Protein AF-A0A0D2YJQ2-F1 (afdb_monomer)

Foldseek 3Di:
DVVVCVVCVCQLVVLFWPRPQWDKDPWDDDVQKTWIKIWTFTQALVGNVDTWIWIWIWIQRNVQRKIKTFTDQWDQDPVRDIDGTGDRHFTKIWMWGWDDDPVDIDTDIDMDGPDPDDDVVVVVSCVVVVVDPDDDRSVQSCCCPVVVDHDDDDDD

Organism: Fusarium oxysporum (strain Fo5176) (NCBI:txid660025)

Nearest PDB structures (foldseek):
  5m3l-assembly1_N  TM=4.390E-01  e=1.393E+00  Lumbricus terrestris

Mean predicted aligned error: 4.41 Å

Solvent-accessible surface area (backbone atoms only — not comparable to full-atom values): 9056 Å² total; per-residue (Å²): 109,67,70,57,36,71,78,36,38,38,70,35,41,43,94,46,19,45,69,85,44,68,46,76,47,79,73,48,74,62,88,63,34,39,35,31,37,40,36,34,33,28,43,21,86,96,45,66,93,41,70,28,42,47,31,30,47,34,40,35,35,67,80,66,55,29,38,38,35,40,42,42,69,60,51,69,45,97,89,66,52,75,46,64,36,39,87,81,41,78,47,39,34,38,41,43,33,57,46,76,47,94,93,53,68,37,82,44,78,48,76,46,73,70,56,101,60,92,56,68,70,60,52,64,70,49,49,60,73,78,67,59,88,67,84,54,72,41,55,57,50,44,40,37,75,75,67,71,40,86,83,78,84,72,90,128

Structure (mmCIF, N/CA/C/O backbone):
data_AF-A0A0D2YJQ2-F1
#
_entry.id   AF-A0A0D2YJQ2-F1
#
loop_
_atom_site.group_PDB
_atom_site.id
_atom_site.type_symbol
_atom_site.label_atom_id
_atom_site.label_alt_id
_atom_site.label_comp_id
_atom_site.label_asym_id
_atom_site.label_entity_id
_atom_site.label_seq_id
_atom_site.pdbx_PDB_ins_code
_atom_site.C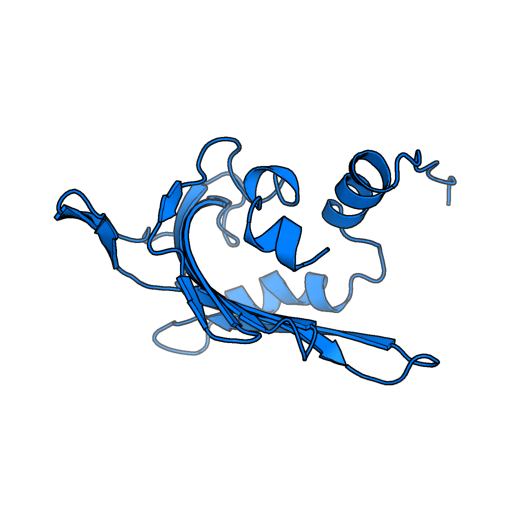artn_x
_atom_site.Cartn_y
_atom_site.Cartn_z
_atom_site.occupancy
_atom_site.B_iso_or_equiv
_atom_site.auth_seq_id
_atom_site.auth_comp_id
_atom_site.auth_asym_id
_atom_site.auth_atom_id
_atom_site.pdbx_PDB_model_num
ATOM 1 N N . MET A 1 1 ? 5.613 -3.467 -12.790 1.00 84.19 1 MET A N 1
ATOM 2 C CA . MET A 1 1 ? 5.162 -4.334 -11.674 1.00 84.19 1 MET A CA 1
ATOM 3 C C . MET A 1 1 ? 4.465 -3.522 -10.582 1.00 84.19 1 MET A C 1
ATOM 5 O O . MET A 1 1 ? 3.344 -3.877 -10.237 1.00 84.19 1 MET A O 1
ATOM 9 N N . GLU A 1 2 ? 5.049 -2.412 -10.115 1.00 87.94 2 GLU A N 1
ATOM 10 C CA . GLU A 1 2 ? 4.489 -1.573 -9.035 1.00 87.94 2 GLU A CA 1
ATOM 11 C C . GLU A 1 2 ? 3.026 -1.154 -9.242 1.00 87.94 2 GLU A C 1
ATOM 13 O O . GLU A 1 2 ? 2.215 -1.330 -8.340 1.00 87.94 2 GLU A O 1
ATOM 18 N N . VAL A 1 3 ? 2.647 -0.737 -10.456 1.00 92.00 3 VAL A N 1
ATOM 19 C CA . VAL A 1 3 ? 1.249 -0.427 -10.818 1.00 92.00 3 VAL A CA 1
ATOM 20 C C . VAL A 1 3 ? 0.304 -1.607 -10.546 1.00 92.00 3 VAL A C 1
ATOM 22 O O . VAL A 1 3 ? -0.744 -1.442 -9.926 1.00 92.00 3 VAL A O 1
ATOM 25 N N . LYS A 1 4 ? 0.676 -2.828 -10.957 1.00 92.25 4 LYS A N 1
ATOM 26 C CA . LYS A 1 4 ? -0.154 -4.026 -10.734 1.00 92.25 4 LYS A CA 1
ATOM 27 C C . LYS A 1 4 ? -0.253 -4.364 -9.244 1.00 92.25 4 LYS A C 1
ATOM 29 O O . LYS A 1 4 ? -1.336 -4.696 -8.769 1.00 92.25 4 LYS A O 1
ATOM 34 N N . LYS A 1 5 ? 0.850 -4.226 -8.499 1.00 92.12 5 LYS A N 1
ATOM 35 C CA . LYS A 1 5 ? 0.884 -4.408 -7.038 1.00 92.12 5 LYS A CA 1
ATOM 36 C C . LYS A 1 5 ? 0.027 -3.371 -6.312 1.00 92.12 5 LYS A C 1
ATOM 38 O O . LYS A 1 5 ? -0.654 -3.718 -5.352 1.00 92.12 5 LYS A O 1
ATOM 43 N N . ALA A 1 6 ? 0.020 -2.125 -6.779 1.00 95.31 6 ALA A N 1
ATOM 44 C CA . ALA A 1 6 ? -0.813 -1.067 -6.225 1.00 95.31 6 ALA A CA 1
ATOM 45 C C . ALA A 1 6 ? -2.309 -1.386 -6.374 1.00 95.31 6 ALA A C 1
ATOM 47 O O . ALA A 1 6 ? -3.061 -1.246 -5.408 1.00 95.31 6 ALA A O 1
ATOM 48 N N . HIS A 1 7 ? -2.702 -1.882 -7.552 1.00 96.50 7 HIS A N 1
ATOM 49 C CA . HIS A 1 7 ? -4.076 -2.280 -7.869 1.00 96.50 7 HIS A CA 1
ATOM 50 C C . HIS A 1 7 ? -4.518 -3.588 -7.219 1.00 96.50 7 HIS A C 1
ATOM 52 O O . HIS A 1 7 ? -5.691 -3.727 -6.900 1.00 96.50 7 HIS A O 1
ATOM 58 N N . ARG A 1 8 ? -3.618 -4.561 -7.043 1.00 95.19 8 ARG A N 1
ATOM 59 C CA . ARG A 1 8 ? -3.938 -5.907 -6.532 1.00 95.19 8 ARG A CA 1
ATOM 60 C C . ARG A 1 8 ? -2.988 -6.357 -5.418 1.00 95.19 8 ARG A C 1
ATOM 62 O O . ARG A 1 8 ? -2.305 -7.376 -5.560 1.00 95.19 8 ARG A O 1
ATOM 69 N N . PRO A 1 9 ? -2.905 -5.618 -4.300 1.00 95.50 9 PRO A N 1
ATOM 70 C CA . PRO A 1 9 ? -2.007 -5.983 -3.210 1.00 95.50 9 PRO A CA 1
ATOM 71 C C . PRO A 1 9 ? -2.373 -7.343 -2.595 1.00 95.50 9 PRO A C 1
ATOM 73 O O . PRO A 1 9 ? -1.492 -8.124 -2.260 1.00 95.50 9 PRO A O 1
ATOM 76 N N . ASP A 1 10 ? -3.661 -7.682 -2.554 1.00 94.12 10 ASP A N 1
ATOM 77 C CA . ASP A 1 10 ? -4.190 -8.984 -2.130 1.00 94.12 10 ASP A CA 1
ATOM 78 C C . ASP A 1 10 ? -3.652 -10.177 -2.942 1.00 94.12 10 ASP A C 1
ATOM 80 O O . ASP A 1 10 ? -3.651 -11.303 -2.452 1.00 94.12 10 ASP A O 1
ATOM 84 N N . LYS A 1 11 ? -3.199 -9.928 -4.177 1.00 93.00 11 LYS A N 1
ATOM 85 C CA . LYS A 1 11 ? -2.564 -10.910 -5.061 1.00 93.00 11 LYS A CA 1
ATOM 86 C C . LYS A 1 11 ? -1.045 -10.904 -4.909 1.00 93.00 11 LYS A C 1
ATOM 88 O O . LYS A 1 11 ? -0.437 -11.951 -4.724 1.00 93.00 11 LYS A O 1
ATOM 93 N N . TYR A 1 12 ? -0.418 -9.737 -5.048 1.00 92.69 12 TYR A N 1
ATOM 94 C CA . TYR A 1 12 ? 1.041 -9.659 -5.169 1.00 92.69 12 TYR A CA 1
ATOM 95 C C . TYR A 1 12 ? 1.756 -9.672 -3.818 1.00 92.69 12 TYR A C 1
ATOM 97 O O . TYR A 1 12 ? 2.877 -10.155 -3.742 1.00 92.69 12 TYR A O 1
ATOM 105 N N . ILE A 1 13 ? 1.128 -9.171 -2.756 1.00 92.12 13 ILE A N 1
ATOM 106 C CA . ILE A 1 13 ? 1.692 -9.118 -1.401 1.00 92.12 13 ILE A CA 1
ATOM 107 C C . ILE A 1 13 ? 0.777 -9.829 -0.397 1.00 92.12 13 ILE A C 1
ATOM 109 O O . ILE A 1 13 ? 0.570 -9.360 0.721 1.00 92.12 13 ILE A O 1
ATOM 113 N N . TYR A 1 14 ? 0.231 -10.978 -0.800 1.00 91.12 14 TYR A N 1
ATOM 114 C CA . TYR A 1 14 ? -0.709 -11.789 -0.016 1.00 91.12 14 TYR A CA 1
ATOM 115 C C . TYR A 1 14 ? -0.153 -12.234 1.348 1.00 91.12 14 TYR A C 1
ATOM 117 O O . TYR A 1 14 ? -0.912 -12.526 2.269 1.00 91.12 14 TYR A O 1
ATOM 125 N N . GLN A 1 15 ? 1.173 -12.278 1.505 1.00 90.38 15 GLN A N 1
ATOM 126 C CA . GLN A 1 15 ? 1.812 -12.554 2.789 1.00 90.38 15 GLN A CA 1
ATOM 127 C C . GLN A 1 15 ? 1.588 -11.432 3.812 1.00 90.38 15 GLN A C 1
ATOM 129 O O . GLN A 1 15 ? 1.624 -11.699 5.007 1.00 90.38 15 GLN A O 1
ATOM 134 N N . TYR A 1 16 ? 1.326 -10.204 3.353 1.00 92.56 16 TYR A N 1
ATOM 135 C CA . TYR A 1 16 ? 1.030 -9.045 4.198 1.00 92.56 16 TYR A CA 1
ATOM 136 C C . TYR A 1 16 ? -0.442 -8.643 4.138 1.00 92.56 16 TYR A C 1
ATOM 138 O O . TYR A 1 16 ? -0.955 -8.109 5.112 1.00 92.56 16 TYR A O 1
ATOM 146 N N . VAL A 1 17 ? -1.139 -8.893 3.028 1.00 96.38 17 VAL A N 1
ATOM 147 C CA . VAL A 1 17 ? -2.521 -8.448 2.811 1.00 96.38 17 VAL A CA 1
ATOM 148 C C . VAL A 1 17 ? -3.473 -9.632 2.787 1.00 96.38 17 VAL A C 1
ATOM 150 O O . VAL A 1 17 ? -3.289 -10.573 2.018 1.00 96.38 17 VAL A O 1
ATOM 153 N N . ARG A 1 18 ? -4.542 -9.566 3.588 1.00 96.44 18 ARG A N 1
ATOM 154 C CA . ARG A 1 18 ? -5.561 -10.615 3.627 1.00 96.44 18 ARG A CA 1
ATOM 155 C C . ARG A 1 18 ? -6.241 -10.716 2.266 1.00 96.44 18 ARG A C 1
ATOM 157 O O . ARG A 1 18 ? -6.844 -9.747 1.794 1.00 96.44 18 ARG A O 1
ATOM 164 N N . GLN A 1 19 ? -6.186 -11.897 1.662 1.00 94.00 19 GLN A N 1
ATOM 165 C CA . GLN A 1 19 ? -6.817 -12.151 0.372 1.00 94.00 19 GLN A CA 1
ATOM 166 C C . GLN A 1 19 ? -8.317 -11.816 0.418 1.00 94.00 19 GLN A C 1
ATOM 168 O O . GLN A 1 19 ? -9.007 -12.145 1.384 1.00 94.00 19 GLN A O 1
ATOM 173 N N . GLY A 1 20 ? -8.810 -11.123 -0.613 1.00 94.44 20 GLY A N 1
ATOM 174 C CA . GLY A 1 20 ? -10.211 -10.702 -0.714 1.00 94.44 20 GLY A CA 1
ATOM 175 C C . GLY A 1 20 ? -10.608 -9.497 0.152 1.00 94.44 20 GLY A C 1
ATOM 176 O O . GLY A 1 20 ? -11.754 -9.072 0.080 1.00 94.44 20 GLY A O 1
ATOM 177 N N . SER A 1 21 ? -9.692 -8.918 0.941 1.00 96.88 21 SER A N 1
ATOM 178 C CA . SER A 1 21 ? -9.979 -7.717 1.750 1.00 96.88 21 SER A CA 1
ATOM 179 C C . SER A 1 21 ? -9.891 -6.396 0.983 1.00 96.88 21 SER A C 1
ATOM 181 O O . SER A 1 21 ? -10.222 -5.349 1.534 1.00 96.88 21 SER A O 1
ATOM 183 N N . LEU A 1 22 ? -9.410 -6.431 -0.261 1.00 98.12 22 LEU A N 1
ATOM 184 C CA . LEU A 1 22 ? -9.214 -5.241 -1.073 1.00 98.12 22 LEU A CA 1
ATOM 185 C C . LEU A 1 22 ? -10.556 -4.615 -1.460 1.00 98.12 22 LEU A C 1
ATOM 187 O O . LEU A 1 22 ? -11.377 -5.243 -2.127 1.00 98.12 22 LEU A O 1
ATOM 191 N N . HIS A 1 23 ? -10.710 -3.337 -1.138 1.00 97.75 23 HIS A N 1
ATOM 192 C CA . HIS A 1 23 ? -11.766 -2.487 -1.666 1.00 97.75 23 HIS A CA 1
ATOM 193 C C . HIS A 1 23 ? -11.148 -1.234 -2.288 1.00 97.75 23 HIS A C 1
ATOM 195 O O . HIS A 1 23 ? -10.324 -0.585 -1.646 1.00 97.75 23 HIS A O 1
ATOM 201 N N . THR A 1 24 ? -11.521 -0.895 -3.523 1.00 97.69 24 THR A N 1
ATOM 202 C CA . THR A 1 24 ? -11.001 0.273 -4.251 1.00 97.69 24 THR A CA 1
ATOM 203 C C . THR A 1 24 ? -12.132 1.167 -4.741 1.00 97.69 24 THR A C 1
ATOM 205 O O . THR A 1 24 ? -13.183 0.686 -5.161 1.00 97.69 24 THR A O 1
ATOM 208 N N . PHE A 1 25 ? -11.919 2.480 -4.679 1.00 97.69 25 PHE A N 1
ATOM 209 C CA . PHE A 1 25 ? -12.895 3.493 -5.088 1.00 97.69 25 PHE A CA 1
ATOM 210 C C . PHE A 1 25 ? -12.195 4.822 -5.424 1.00 97.69 25 PHE A C 1
ATOM 212 O O . PHE A 1 25 ? -10.968 4.918 -5.360 1.00 97.69 25 PHE A O 1
ATOM 219 N N . ASP A 1 26 ? -12.968 5.833 -5.835 1.00 96.06 26 ASP A N 1
ATOM 220 C CA . ASP A 1 26 ? -12.482 7.161 -6.256 1.00 96.06 26 ASP A CA 1
ATOM 221 C C . ASP A 1 26 ? -11.409 7.126 -7.354 1.00 96.06 26 ASP A C 1
ATOM 223 O O . ASP A 1 26 ? -10.494 7.952 -7.389 1.00 96.06 26 ASP A O 1
ATOM 227 N N . HIS A 1 27 ? -11.510 6.153 -8.260 1.00 97.69 27 HIS A N 1
ATOM 228 C CA . HIS A 1 27 ? -10.544 6.004 -9.336 1.00 97.69 27 HIS A CA 1
ATOM 229 C C . HIS A 1 27 ? -10.678 7.144 -10.352 1.00 97.69 27 HIS A C 1
ATOM 231 O O . HIS A 1 27 ? -11.739 7.346 -10.946 1.00 97.69 27 HIS A O 1
ATOM 237 N N . ARG A 1 28 ? -9.581 7.868 -10.582 1.00 97.81 28 ARG A N 1
ATOM 238 C CA . ARG A 1 28 ? -9.469 8.906 -11.609 1.00 97.81 28 ARG A CA 1
ATOM 239 C C . ARG A 1 28 ? -8.086 8.914 -12.256 1.00 97.81 28 ARG A C 1
ATOM 241 O O . ARG A 1 28 ? -7.105 8.483 -11.655 1.00 97.81 28 ARG A O 1
ATOM 248 N N . LYS A 1 29 ? -8.011 9.440 -13.478 1.00 97.81 29 LYS A N 1
ATOM 249 C CA . LYS A 1 29 ? -6.764 9.627 -14.228 1.00 97.81 29 LYS A CA 1
ATOM 250 C C . LYS A 1 29 ? -6.649 11.066 -14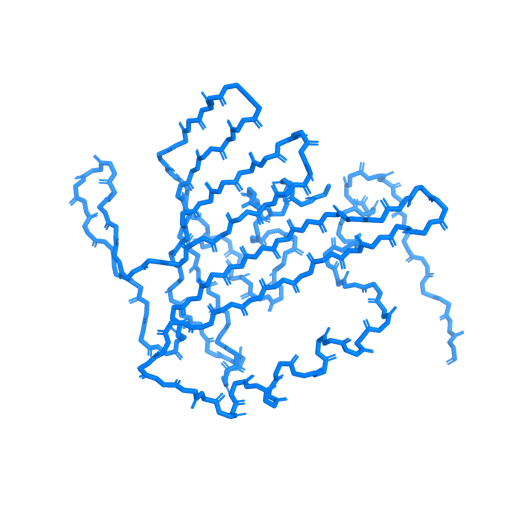.703 1.00 97.81 29 LYS A C 1
ATOM 252 O O . LYS A 1 29 ? -7.607 11.608 -15.246 1.00 97.81 29 LYS A O 1
ATOM 257 N N . GLU A 1 30 ? -5.476 11.654 -14.515 1.00 97.25 30 GLU A N 1
ATOM 258 C CA . GLU A 1 30 ? -5.162 13.036 -14.873 1.00 97.25 30 GLU A CA 1
ATOM 259 C C . GLU A 1 30 ? -3.799 13.055 -15.577 1.00 97.25 30 GLU A C 1
ATOM 261 O O . GLU A 1 30 ? -2.743 13.055 -14.946 1.00 97.25 30 GLU A O 1
ATOM 266 N N . GLY A 1 31 ? -3.812 13.006 -16.912 1.00 96.62 31 GLY A N 1
ATOM 267 C CA . GLY A 1 31 ? -2.584 12.895 -17.703 1.00 96.62 31 GLY A CA 1
ATOM 268 C C . GLY A 1 31 ? -1.788 11.625 -17.350 1.00 96.62 31 GLY A C 1
ATOM 269 O O . GLY A 1 31 ? -2.350 10.532 -17.443 1.00 96.62 31 GLY A O 1
ATOM 270 N N . PRO A 1 32 ? -0.500 11.735 -16.962 1.00 96.88 32 PRO A N 1
ATOM 271 C CA . PRO A 1 32 ? 0.323 10.585 -16.589 1.00 96.88 32 PRO A CA 1
ATOM 272 C C . PRO A 1 32 ? 0.065 10.077 -15.166 1.00 96.88 32 PRO A C 1
ATOM 274 O O . PRO A 1 32 ? 0.736 9.140 -14.738 1.00 96.88 32 PRO A O 1
ATOM 277 N N . TYR A 1 33 ? -0.862 10.691 -14.429 1.00 98.19 33 TYR A N 1
ATOM 278 C CA . TYR A 1 33 ? -1.162 10.323 -13.054 1.00 98.19 33 TYR A CA 1
ATOM 279 C C . TYR A 1 33 ? -2.454 9.517 -12.959 1.00 98.19 33 TYR A C 1
ATOM 281 O O . TYR A 1 33 ? -3.454 9.800 -13.625 1.00 98.19 33 TYR A O 1
ATOM 289 N N . GLU A 1 34 ? -2.447 8.521 -12.085 1.00 98.44 34 GLU A N 1
ATOM 290 C CA . GLU A 1 34 ? -3.612 7.720 -11.728 1.00 98.44 34 GLU A CA 1
ATOM 291 C C . GLU A 1 34 ? -3.802 7.749 -10.217 1.00 98.44 34 GLU A C 1
ATOM 293 O O . GLU A 1 34 ? -2.866 7.501 -9.461 1.00 98.44 34 GLU A O 1
ATOM 298 N N . TYR A 1 35 ? -5.022 8.043 -9.780 1.00 98.56 35 TYR A N 1
ATOM 299 C CA . TYR A 1 35 ? -5.371 8.173 -8.374 1.00 98.56 35 TYR A CA 1
ATOM 300 C C . TYR A 1 35 ? -6.517 7.244 -8.029 1.00 98.56 35 TYR A C 1
ATOM 302 O O . TYR A 1 35 ? -7.472 7.126 -8.792 1.00 98.56 35 TYR A O 1
ATOM 310 N N . PHE A 1 36 ? -6.455 6.626 -6.861 1.00 98.56 36 PHE A N 1
ATOM 311 C CA . PHE A 1 36 ? -7.568 5.877 -6.287 1.00 98.56 36 PHE A CA 1
ATOM 312 C C . PHE A 1 36 ? -7.365 5.738 -4.785 1.00 98.56 36 PHE A C 1
ATOM 314 O O . PHE A 1 36 ? -6.252 5.873 -4.282 1.00 98.56 36 PHE A O 1
ATOM 321 N N . THR A 1 37 ? -8.430 5.436 -4.059 1.00 98.50 37 THR A N 1
ATOM 322 C CA . THR A 1 37 ? -8.332 5.035 -2.656 1.00 98.50 37 THR A CA 1
ATOM 323 C C . THR A 1 37 ? -8.454 3.523 -2.571 1.00 98.50 37 THR A C 1
ATOM 325 O O . THR A 1 37 ? -9.262 2.922 -3.283 1.00 98.50 37 THR A O 1
ATOM 328 N N . ARG A 1 38 ? -7.668 2.896 -1.694 1.00 98.00 38 ARG A N 1
ATOM 329 C CA . ARG A 1 38 ? -7.834 1.485 -1.347 1.00 98.00 38 ARG A CA 1
ATOM 330 C C . ARG A 1 38 ? -7.949 1.282 0.156 1.00 98.00 38 ARG A C 1
ATOM 332 O O . ARG A 1 38 ? -7.311 1.980 0.941 1.00 98.00 38 ARG A O 1
ATOM 339 N N . ILE A 1 39 ? -8.742 0.290 0.532 1.00 98.44 39 ILE A N 1
ATOM 340 C CA . ILE A 1 39 ? -8.855 -0.237 1.889 1.00 98.44 39 ILE A CA 1
ATOM 341 C C . ILE A 1 39 ? -8.428 -1.699 1.834 1.00 98.44 39 ILE A C 1
ATOM 343 O O . ILE A 1 39 ? -8.818 -2.430 0.922 1.00 98.44 39 ILE A O 1
ATOM 347 N N . THR A 1 40 ? -7.604 -2.116 2.789 1.00 98.38 40 THR A N 1
ATOM 348 C CA . THR A 1 40 ? -7.110 -3.492 2.902 1.00 98.38 40 THR A CA 1
ATOM 349 C C . THR A 1 40 ? -7.011 -3.903 4.365 1.00 98.38 40 THR A C 1
ATOM 351 O O . THR A 1 40 ? -6.792 -3.062 5.234 1.00 98.38 40 THR A O 1
ATOM 354 N N . ALA A 1 41 ? -7.129 -5.202 4.641 1.00 98.19 41 ALA A N 1
ATOM 355 C CA . ALA A 1 41 ? -6.712 -5.760 5.922 1.00 98.19 41 ALA A CA 1
ATOM 356 C C . ALA A 1 41 ? -5.260 -6.236 5.793 1.00 98.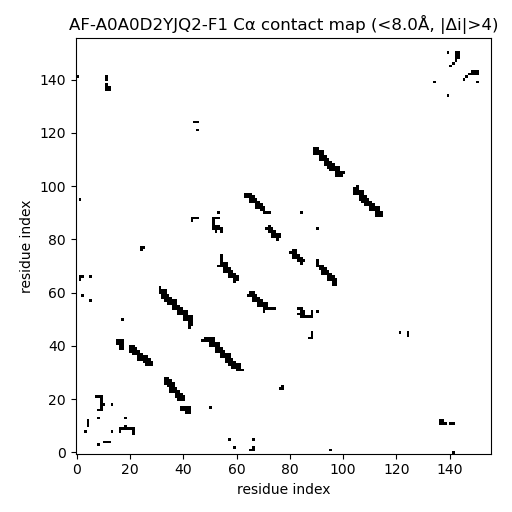19 41 ALA A C 1
ATOM 358 O O . ALA A 1 41 ? -4.981 -7.145 5.006 1.00 98.19 41 ALA A O 1
ATOM 359 N N . GLN A 1 42 ? -4.342 -5.636 6.549 1.00 97.56 42 GLN A N 1
ATOM 360 C CA . GLN A 1 42 ? -2.909 -5.937 6.487 1.00 97.56 42 GLN A CA 1
ATOM 361 C C . GLN A 1 42 ? -2.414 -6.522 7.806 1.00 97.56 42 GLN A C 1
ATOM 363 O O . GLN A 1 42 ? -2.879 -6.112 8.866 1.00 97.56 42 GLN A O 1
ATOM 368 N N . ARG A 1 43 ? -1.475 -7.469 7.752 1.00 96.00 43 ARG A N 1
ATOM 369 C CA . ARG A 1 43 ? -0.771 -7.953 8.941 1.00 96.00 43 ARG A CA 1
ATOM 370 C C . ARG A 1 43 ? -0.062 -6.781 9.608 1.00 96.00 43 ARG A C 1
ATOM 372 O O . ARG A 1 43 ? 0.627 -6.021 8.928 1.00 96.00 43 ARG A O 1
ATOM 379 N N . THR A 1 44 ? -0.211 -6.643 10.920 1.00 94.50 44 THR A N 1
ATOM 380 C CA . THR A 1 44 ? 0.492 -5.582 11.643 1.00 94.50 44 THR A CA 1
ATOM 381 C C . THR A 1 44 ? 1.981 -5.893 11.698 1.00 94.50 44 THR A C 1
ATOM 383 O O . THR A 1 44 ? 2.370 -7.055 11.825 1.00 94.50 44 THR A O 1
ATOM 386 N N . TRP A 1 45 ? 2.840 -4.876 11.635 1.00 90.19 45 TRP A N 1
ATOM 387 C CA . TRP A 1 45 ? 4.279 -5.138 11.698 1.00 90.19 45 TRP A CA 1
ATOM 388 C C . TRP A 1 45 ? 4.705 -5.657 13.075 1.00 90.19 45 TRP A C 1
ATOM 390 O O . TRP A 1 45 ? 5.515 -6.577 13.154 1.00 90.19 45 TRP A O 1
ATOM 400 N N . LYS A 1 46 ? 4.162 -5.083 14.160 1.00 89.31 46 LYS A N 1
ATOM 401 C CA . LYS A 1 46 ? 4.535 -5.456 15.538 1.00 89.31 46 LYS A CA 1
ATOM 402 C C . LYS A 1 46 ? 4.016 -6.844 15.932 1.00 89.31 46 LYS A C 1
ATOM 404 O O . LYS A 1 46 ? 4.665 -7.516 16.727 1.00 89.31 46 LYS A O 1
ATOM 409 N N . ASN A 1 47 ? 2.881 -7.275 15.378 1.00 91.88 47 ASN A N 1
ATOM 410 C CA . ASN A 1 47 ? 2.352 -8.624 15.552 1.00 91.88 47 ASN A CA 1
ATOM 411 C C . ASN A 1 47 ? 1.827 -9.180 14.212 1.00 91.88 47 ASN A C 1
ATOM 413 O O . ASN A 1 47 ? 0.661 -8.951 13.867 1.00 91.88 47 ASN A O 1
ATOM 417 N N . PRO A 1 48 ? 2.652 -9.932 13.461 1.00 90.56 48 PRO A N 1
ATOM 418 C CA . PRO A 1 48 ? 2.268 -10.452 12.152 1.00 90.56 48 PRO A CA 1
ATOM 419 C C . PRO A 1 48 ? 1.049 -11.380 12.166 1.00 90.56 48 PRO A C 1
ATOM 421 O O . PRO A 1 48 ? 0.436 -11.564 11.121 1.00 90.56 48 PRO A O 1
ATOM 424 N N . GLU A 1 49 ? 0.670 -11.964 13.304 1.00 93.56 49 GLU A N 1
ATOM 425 C CA . GLU A 1 49 ? -0.515 -12.831 13.402 1.00 93.56 49 GLU A CA 1
ATOM 426 C C . GLU A 1 49 ? -1.835 -12.050 13.451 1.00 93.56 49 GLU A C 1
ATOM 428 O O . GLU A 1 49 ? -2.914 -12.617 13.269 1.00 93.56 49 GLU A O 1
ATOM 433 N N . GLU A 1 50 ? -1.765 -10.736 13.651 1.00 96.12 50 GLU A N 1
ATOM 434 C CA . GLU A 1 50 ? -2.928 -9.862 13.686 1.00 96.12 50 GLU A CA 1
ATOM 435 C C . GLU A 1 50 ? -3.074 -9.076 12.390 1.00 96.12 50 GLU A C 1
ATOM 437 O O . GLU A 1 50 ? -2.096 -8.581 11.837 1.00 96.12 50 GLU A O 1
ATOM 442 N N . TYR A 1 51 ? -4.319 -8.909 11.943 1.00 97.31 51 TYR A N 1
ATOM 443 C CA . TYR A 1 51 ? -4.664 -8.006 10.852 1.00 97.31 51 TYR A CA 1
ATOM 444 C C . TYR A 1 51 ? -5.238 -6.704 11.389 1.00 97.31 51 TYR A C 1
ATOM 446 O O . TYR A 1 51 ? -5.959 -6.701 12.390 1.00 97.31 51 TYR A O 1
ATOM 454 N N . ASP A 1 52 ? -4.983 -5.628 10.657 1.00 98.00 52 ASP A N 1
ATOM 455 C CA . ASP A 1 52 ? -5.568 -4.327 10.911 1.00 98.00 52 ASP A CA 1
ATOM 456 C C . ASP A 1 52 ? -6.016 -3.627 9.626 1.00 98.00 52 ASP A C 1
ATOM 458 O O . ASP A 1 52 ? -5.567 -3.961 8.525 1.00 98.00 52 ASP A O 1
ATOM 462 N N . THR A 1 53 ? -6.947 -2.683 9.758 1.00 98.38 53 THR A N 1
ATOM 463 C CA . THR A 1 53 ? -7.502 -1.961 8.603 1.00 98.38 53 THR A CA 1
ATOM 464 C C . THR A 1 53 ? -6.564 -0.837 8.186 1.00 98.38 53 THR A C 1
ATOM 466 O O . THR A 1 53 ? -6.355 0.116 8.935 1.00 98.38 53 THR A O 1
ATOM 469 N N . VAL A 1 54 ? -6.046 -0.912 6.963 1.00 98.44 54 VAL A N 1
ATOM 470 C CA . VAL A 1 54 ? -5.194 0.116 6.362 1.00 98.44 54 VAL A CA 1
ATOM 471 C C . VAL A 1 54 ? -5.942 0.780 5.215 1.00 98.44 54 VAL A C 1
ATOM 473 O O . VAL A 1 54 ? -6.487 0.102 4.338 1.00 98.44 54 VAL A O 1
ATOM 476 N N . ILE A 1 55 ? -5.952 2.112 5.227 1.00 98.56 55 ILE A N 1
ATOM 477 C CA . ILE A 1 55 ? -6.579 2.945 4.204 1.00 98.56 55 ILE A CA 1
ATOM 478 C C . ILE A 1 55 ? -5.496 3.800 3.559 1.00 98.56 55 ILE A C 1
ATOM 480 O O . ILE A 1 55 ? -4.807 4.547 4.253 1.00 98.56 55 ILE A O 1
ATOM 484 N N . GLU A 1 56 ? -5.365 3.712 2.240 1.00 98.62 56 GLU A N 1
ATOM 485 C CA . GLU A 1 56 ? -4.334 4.412 1.476 1.00 98.62 56 GLU A CA 1
ATOM 486 C C . GLU A 1 56 ? -4.961 5.169 0.306 1.00 98.62 56 GLU A C 1
ATOM 488 O O . GLU A 1 56 ? -5.688 4.595 -0.508 1.00 98.62 56 GLU A O 1
ATOM 493 N N . ARG A 1 57 ? -4.632 6.457 0.182 1.00 98.31 57 ARG A N 1
ATOM 494 C CA . ARG A 1 57 ? -4.817 7.214 -1.059 1.00 98.31 57 ARG A CA 1
ATOM 495 C C . ARG A 1 57 ? -3.601 6.978 -1.938 1.00 98.31 57 ARG A C 1
ATOM 497 O O . ARG A 1 57 ? -2.481 7.301 -1.549 1.00 98.31 57 ARG A O 1
ATOM 504 N N . VAL A 1 58 ? -3.827 6.403 -3.104 1.00 98.62 58 VAL A N 1
ATOM 505 C CA . VAL A 1 58 ? -2.782 5.983 -4.029 1.00 98.62 58 VAL A CA 1
ATOM 506 C C . VAL A 1 58 ? -2.641 7.004 -5.148 1.00 98.62 58 VAL A C 1
ATOM 508 O O . VAL A 1 58 ? -3.640 7.474 -5.690 1.00 98.62 58 VAL A O 1
ATOM 511 N N . CYS A 1 59 ? -1.398 7.331 -5.493 1.00 98.38 59 CYS A N 1
ATOM 512 C CA . CYS A 1 59 ? -1.025 8.068 -6.695 1.00 98.38 59 CYS A CA 1
ATOM 513 C C . CYS A 1 59 ? 0.023 7.254 -7.455 1.00 98.38 59 CYS A C 1
ATOM 515 O O . CYS A 1 59 ? 1.060 6.906 -6.890 1.00 98.38 59 CYS A O 1
ATOM 517 N N . LEU A 1 60 ? -0.237 6.954 -8.722 1.00 98.19 60 LEU A N 1
ATOM 518 C CA . LEU A 1 60 ? 0.716 6.324 -9.626 1.00 98.19 60 LEU A CA 1
ATOM 519 C C . LEU A 1 60 ? 1.174 7.361 -10.646 1.00 98.19 60 LEU A C 1
ATOM 521 O O . LEU A 1 60 ? 0.360 7.875 -11.410 1.00 98.19 60 LEU A O 1
ATOM 525 N N . ASP A 1 61 ? 2.470 7.648 -10.648 1.00 96.62 61 ASP A N 1
ATOM 526 C CA . ASP A 1 61 ? 3.146 8.474 -11.639 1.00 96.62 61 ASP A CA 1
ATOM 527 C C . ASP A 1 61 ? 3.761 7.561 -12.702 1.00 96.62 61 ASP A C 1
ATOM 529 O O . ASP A 1 61 ? 4.803 6.925 -12.500 1.00 96.62 61 ASP A O 1
ATOM 533 N N . HIS A 1 62 ? 3.088 7.480 -13.849 1.00 94.75 62 HIS A N 1
ATOM 534 C CA . HIS A 1 62 ? 3.496 6.603 -14.944 1.00 94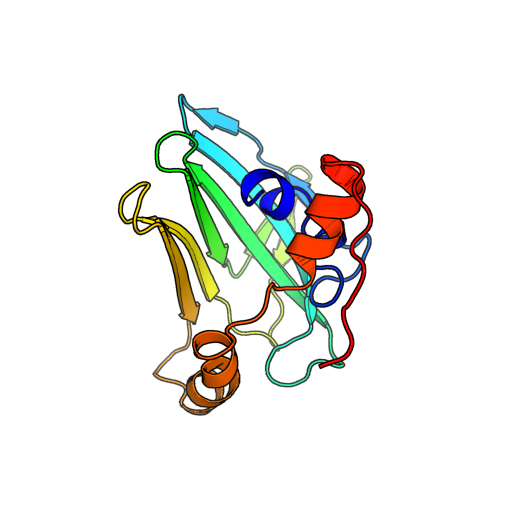.75 62 HIS A CA 1
ATOM 535 C C . HIS A 1 62 ? 4.717 7.128 -15.710 1.00 94.75 62 HIS A C 1
ATOM 537 O O . HIS A 1 62 ? 5.364 6.351 -16.411 1.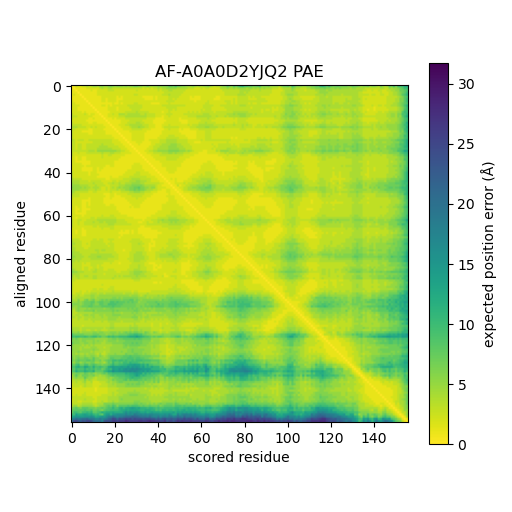00 94.75 62 HIS A O 1
ATOM 543 N N . VAL A 1 63 ? 5.068 8.410 -15.574 1.00 93.62 63 VAL A N 1
ATOM 544 C CA . VAL A 1 63 ? 6.252 8.992 -16.227 1.00 93.62 63 VAL A CA 1
ATOM 545 C C . VAL A 1 63 ? 7.499 8.676 -15.418 1.00 93.62 63 VAL A C 1
ATOM 547 O O . VAL A 1 63 ? 8.463 8.147 -15.965 1.00 93.62 63 VAL A O 1
ATOM 550 N N . ASN A 1 64 ? 7.459 8.928 -14.111 1.00 91.56 64 ASN A N 1
ATOM 551 C CA . ASN A 1 64 ? 8.609 8.719 -13.229 1.00 91.56 64 ASN A CA 1
ATOM 552 C C . ASN A 1 64 ? 8.675 7.301 -12.640 1.00 91.56 64 ASN A C 1
ATOM 554 O O . ASN A 1 64 ? 9.556 7.013 -11.835 1.00 91.56 64 ASN A O 1
ATOM 558 N N . GLN A 1 65 ? 7.753 6.411 -13.029 1.00 91.56 65 GLN A N 1
ATOM 559 C CA . GLN A 1 65 ? 7.659 5.036 -12.522 1.00 91.56 65 GLN A CA 1
ATOM 560 C C . GLN A 1 65 ? 7.608 4.989 -10.986 1.00 91.56 65 GLN A C 1
ATOM 562 O O . GLN A 1 65 ? 8.257 4.156 -10.349 1.00 91.56 65 GLN A O 1
ATOM 567 N N . ALA A 1 66 ? 6.817 5.892 -10.403 1.00 94.75 66 ALA A N 1
ATOM 568 C CA . ALA A 1 66 ? 6.661 6.034 -8.963 1.00 94.75 66 ALA A CA 1
ATOM 569 C C . ALA A 1 66 ? 5.228 5.714 -8.520 1.00 94.75 66 ALA A C 1
ATOM 571 O O . ALA A 1 66 ? 4.251 5.994 -9.214 1.00 94.75 66 ALA A O 1
ATOM 572 N N . ALA A 1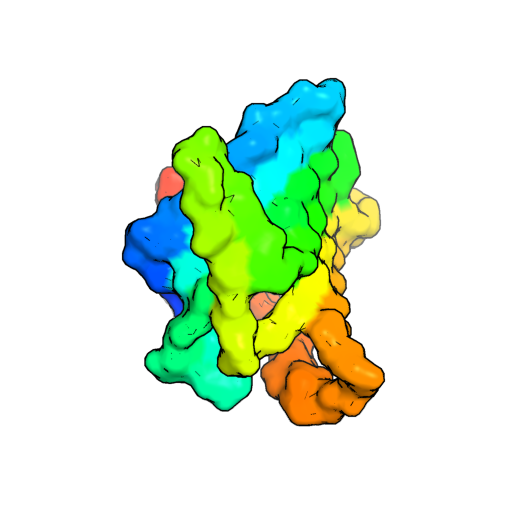 67 ? 5.100 5.125 -7.339 1.00 97.31 67 ALA A N 1
ATOM 573 C CA . ALA A 1 67 ? 3.846 4.843 -6.670 1.00 97.31 67 ALA A CA 1
ATOM 574 C C . ALA A 1 67 ? 3.910 5.390 -5.244 1.00 97.31 67 ALA A C 1
ATOM 576 O O . ALA A 1 67 ? 4.787 5.024 -4.460 1.00 97.31 67 ALA A O 1
ATOM 577 N N . PHE A 1 68 ? 2.954 6.246 -4.911 1.00 97.88 68 PHE A N 1
ATOM 578 C CA . PHE A 1 68 ? 2.799 6.838 -3.594 1.00 97.88 68 PHE A CA 1
ATOM 579 C C . PHE A 1 68 ? 1.550 6.269 -2.936 1.00 97.88 68 PHE A C 1
ATOM 581 O O . PHE A 1 68 ? 0.477 6.246 -3.539 1.00 97.88 68 PHE A O 1
ATOM 588 N N . PHE A 1 69 ? 1.685 5.848 -1.687 1.00 97.94 69 PHE A N 1
ATOM 589 C CA . PHE A 1 69 ? 0.606 5.321 -0.865 1.00 97.94 69 PHE A CA 1
ATOM 590 C C . PHE A 1 69 ? 0.521 6.187 0.382 1.00 97.94 69 PHE A C 1
ATOM 592 O O . PHE A 1 69 ? 1.425 6.166 1.211 1.00 97.94 69 PHE A O 1
ATOM 599 N N . LEU A 1 70 ? -0.524 7.000 0.488 1.00 98.25 70 LEU A N 1
ATOM 600 C CA . LEU A 1 70 ? -0.692 7.943 1.587 1.00 98.25 70 LEU A CA 1
ATOM 601 C C . LEU A 1 70 ? -1.733 7.410 2.563 1.00 98.25 70 LEU A C 1
ATOM 603 O O . LEU A 1 70 ? -2.926 7.381 2.246 1.00 98.25 70 LEU A O 1
ATOM 607 N N . GLY A 1 71 ? -1.282 6.985 3.738 1.00 98.19 71 GLY A N 1
ATOM 608 C CA . GLY A 1 71 ? -2.150 6.481 4.789 1.00 98.19 71 GLY A CA 1
ATOM 609 C C . GLY A 1 71 ? -3.100 7.560 5.305 1.00 98.19 71 GLY A C 1
ATOM 610 O O . GLY A 1 71 ? -2.731 8.729 5.437 1.00 98.19 71 GLY A O 1
ATOM 611 N N . THR A 1 72 ? -4.337 7.182 5.617 1.00 97.50 72 THR A N 1
ATOM 612 C CA . THR A 1 72 ? -5.347 8.114 6.135 1.00 97.50 72 THR A CA 1
ATOM 613 C C . THR A 1 72 ? -6.177 7.479 7.257 1.00 97.50 72 THR A C 1
ATOM 615 O O . THR A 1 72 ? -6.456 6.281 7.191 1.00 97.50 72 THR A O 1
ATOM 618 N N . PRO A 1 73 ? -6.559 8.242 8.304 1.00 97.56 73 PRO A N 1
ATOM 619 C CA . PRO A 1 73 ? -7.276 7.691 9.457 1.00 97.56 73 PRO A CA 1
ATOM 620 C C . PRO A 1 73 ? -8.730 7.329 9.155 1.00 97.56 73 PRO A C 1
ATOM 622 O O . PRO A 1 73 ? -9.317 6.501 9.845 1.00 97.56 73 PRO A O 1
ATOM 625 N N . GLU A 1 74 ? -9.344 7.966 8.159 1.00 98.00 74 GLU A N 1
ATOM 626 C CA . GLU A 1 74 ? -10.728 7.704 7.786 1.00 98.00 74 GLU A CA 1
ATOM 627 C C . GLU A 1 74 ? -11.029 8.120 6.349 1.00 98.00 74 GLU A C 1
ATOM 629 O O . GLU A 1 74 ? -10.411 9.028 5.789 1.00 98.00 74 GLU A O 1
ATOM 634 N N . VAL A 1 75 ? -12.023 7.461 5.761 1.00 98.06 75 VAL A N 1
ATOM 635 C CA . VAL A 1 75 ? -12.586 7.786 4.448 1.00 98.06 75 VAL A CA 1
ATOM 636 C C . VAL A 1 75 ? -14.097 7.624 4.471 1.00 98.06 75 VAL A C 1
ATOM 638 O O . VAL A 1 75 ? -14.653 6.889 5.286 1.00 98.06 75 VAL A O 1
ATOM 641 N N . THR A 1 76 ? -14.764 8.324 3.560 1.00 97.56 76 THR A N 1
ATOM 642 C CA . THR A 1 76 ? -16.186 8.123 3.281 1.00 97.56 76 THR A CA 1
ATOM 643 C C . THR A 1 76 ? -16.295 7.407 1.943 1.00 97.56 76 THR A C 1
ATOM 645 O O . THR A 1 76 ? -15.741 7.880 0.955 1.00 97.56 76 THR A O 1
ATOM 648 N N . LEU A 1 77 ? -16.955 6.254 1.935 1.00 96.50 77 LEU A N 1
ATOM 649 C CA . LEU A 1 77 ? -17.234 5.482 0.732 1.00 96.50 77 LEU A CA 1
ATOM 650 C C . LEU A 1 77 ? -18.282 6.196 -0.140 1.00 96.50 77 LEU A C 1
ATOM 652 O O . LEU A 1 77 ? -19.014 7.056 0.360 1.00 96.50 77 LEU A O 1
ATOM 656 N N . PRO A 1 78 ? -18.418 5.822 -1.426 1.00 94.69 78 PRO A N 1
ATOM 657 C CA . PRO A 1 78 ? -19.404 6.431 -2.321 1.00 94.69 78 PRO A CA 1
ATOM 658 C C . PRO A 1 78 ? -20.864 6.313 -1.854 1.00 94.69 78 PRO A C 1
ATOM 660 O O . PRO A 1 78 ? -21.691 7.144 -2.218 1.00 94.69 78 PRO A O 1
ATOM 663 N N . ASP A 1 79 ? -21.188 5.304 -1.042 1.00 95.81 79 ASP A N 1
ATOM 664 C CA . ASP A 1 79 ? -22.514 5.110 -0.438 1.00 95.81 79 ASP A CA 1
ATOM 665 C C . ASP A 1 7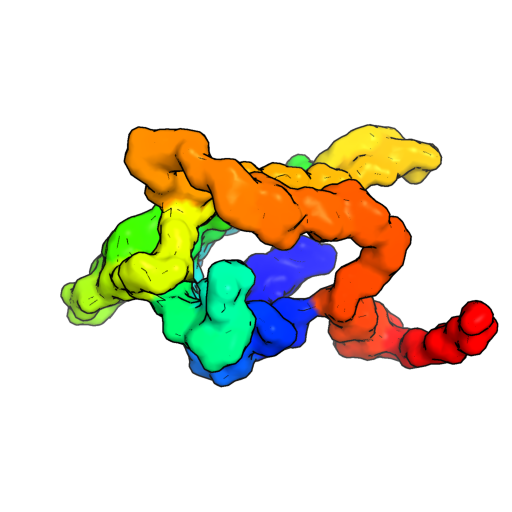9 ? -22.742 5.960 0.832 1.00 95.81 79 ASP A C 1
ATOM 667 O O . ASP A 1 79 ? -23.801 5.884 1.452 1.00 95.81 79 ASP A O 1
ATOM 671 N N . GLY A 1 80 ? -21.756 6.773 1.226 1.00 96.94 80 GLY A N 1
ATOM 672 C CA . GLY A 1 80 ? -21.775 7.598 2.433 1.00 96.94 80 GLY A CA 1
ATOM 673 C C . GLY A 1 80 ? -21.272 6.889 3.694 1.00 96.94 80 GLY A C 1
ATOM 674 O O . GLY A 1 80 ? -21.160 7.531 4.743 1.00 96.94 80 GLY A O 1
ATOM 675 N N . THR A 1 81 ? -20.930 5.600 3.625 1.00 97.56 81 THR A N 1
ATOM 676 C CA . THR A 1 81 ? -20.403 4.843 4.766 1.00 97.56 81 THR A CA 1
ATOM 677 C C . THR A 1 81 ? -19.035 5.380 5.176 1.00 97.56 81 THR A C 1
ATOM 679 O O . THR A 1 81 ? -18.122 5.493 4.360 1.00 97.56 81 THR A O 1
ATOM 682 N N . LYS A 1 82 ? -18.852 5.678 6.466 1.00 97.81 82 LYS A N 1
ATOM 683 C CA . LYS A 1 82 ? -17.545 6.060 7.017 1.00 97.81 82 LYS A CA 1
ATOM 684 C C . LYS A 1 82 ? -16.763 4.825 7.440 1.00 97.81 82 LYS A C 1
ATOM 686 O O . LYS A 1 82 ? -17.262 4.016 8.218 1.00 97.81 82 LYS A O 1
ATOM 691 N N . VAL A 1 83 ? -15.519 4.727 6.988 1.00 98.00 83 VAL A N 1
ATOM 692 C CA . VAL A 1 83 ? -14.580 3.671 7.377 1.00 98.00 83 VAL A CA 1
ATOM 693 C C . VAL A 1 83 ? -13.381 4.313 8.057 1.00 98.00 83 VAL A C 1
ATOM 695 O O . VAL A 1 83 ? -12.841 5.297 7.554 1.00 98.00 83 VAL A O 1
ATOM 698 N N . LYS A 1 84 ? -12.970 3.755 9.196 1.00 98.31 84 LYS A N 1
ATOM 699 C CA . LYS A 1 84 ? -11.783 4.184 9.942 1.00 98.31 84 LYS A CA 1
ATOM 700 C C . LYS A 1 84 ? -10.644 3.197 9.752 1.00 98.31 84 LYS A C 1
ATOM 702 O O . LYS A 1 84 ? -10.886 1.999 9.595 1.00 98.31 84 LYS A O 1
ATOM 707 N N . SER A 1 85 ? -9.417 3.705 9.774 1.00 97.50 85 SER A N 1
ATOM 708 C CA . SER A 1 85 ? -8.241 2.862 9.906 1.00 97.50 85 SER A CA 1
ATOM 709 C C . SER A 1 85 ? -8.275 2.168 11.259 1.00 97.50 85 SER A C 1
ATOM 711 O O . SER A 1 85 ? -8.920 2.616 12.209 1.00 97.50 85 SER A O 1
ATOM 713 N N . GLY A 1 86 ? -7.553 1.067 11.336 1.00 97.00 86 GLY A N 1
ATOM 714 C CA . GLY A 1 86 ? -7.306 0.401 12.589 1.00 97.00 86 GLY A CA 1
ATOM 715 C C . GLY A 1 86 ? -6.400 1.184 13.534 1.00 97.00 86 GLY A C 1
ATOM 716 O O . GLY A 1 86 ? -5.833 2.217 13.171 1.00 97.00 86 GLY A O 1
ATOM 717 N N . GLU A 1 87 ? -6.286 0.680 14.761 1.00 94.88 87 GLU A N 1
ATOM 718 C CA . GLU A 1 87 ? -5.508 1.298 15.845 1.00 94.88 87 GLU A CA 1
ATOM 719 C C . GLU A 1 87 ? -4.224 0.520 16.180 1.00 94.88 87 GLU A C 1
ATOM 721 O O . GLU A 1 87 ? -3.386 0.998 16.945 1.00 94.88 87 GLU A O 1
ATOM 726 N N . LYS A 1 88 ? -4.054 -0.688 15.629 1.00 94.19 88 LYS A N 1
ATOM 727 C CA . LYS A 1 88 ? -2.935 -1.594 15.943 1.00 94.19 88 LYS A CA 1
ATOM 728 C C . LYS A 1 88 ? -1.729 -1.342 15.044 1.00 94.19 88 LYS A C 1
ATOM 730 O O . LYS A 1 88 ? -0.587 -1.554 15.449 1.00 94.19 88 LYS A O 1
ATOM 735 N N . GLN A 1 89 ? -1.990 -0.901 13.821 1.00 93.00 89 GLN A N 1
ATOM 736 C CA . GLN A 1 89 ? -1.007 -0.528 12.822 1.00 93.00 89 GLN A CA 1
ATOM 737 C C . GLN A 1 89 ? -0.957 0.999 12.734 1.00 93.00 89 GLN A C 1
ATOM 739 O O . GLN A 1 89 ? -1.963 1.651 12.467 1.00 93.00 89 GLN A O 1
ATOM 744 N N . SER A 1 90 ? 0.221 1.593 12.945 1.00 93.19 90 SER A N 1
ATOM 745 C CA . SER A 1 90 ? 0.384 3.037 12.746 1.00 93.19 90 SER A CA 1
ATOM 746 C C . SER A 1 90 ? 0.055 3.406 11.305 1.00 93.19 90 SER A C 1
ATOM 748 O O . SER A 1 90 ? 0.430 2.674 10.391 1.00 93.19 90 SER A O 1
ATOM 750 N N . ILE A 1 91 ? -0.585 4.556 11.096 1.00 96.19 91 ILE A N 1
ATOM 751 C CA . ILE A 1 91 ? -0.755 5.123 9.756 1.00 96.19 91 ILE A CA 1
ATOM 752 C C . ILE A 1 91 ? 0.631 5.413 9.182 1.00 96.19 91 ILE A C 1
ATOM 754 O O . ILE A 1 91 ? 1.533 5.845 9.902 1.00 96.19 91 ILE A O 1
ATOM 758 N N . PHE A 1 92 ? 0.814 5.171 7.891 1.00 95.94 92 PHE A N 1
ATOM 759 C CA . PHE A 1 92 ? 2.095 5.358 7.230 1.00 95.94 92 PHE A CA 1
ATOM 760 C C . PHE A 1 92 ? 1.926 5.851 5.797 1.00 95.94 92 PHE A C 1
ATOM 762 O O . PHE A 1 92 ? 0.895 5.628 5.169 1.00 95.94 92 PHE A O 1
ATOM 769 N N . ASN A 1 93 ? 2.970 6.487 5.279 1.00 97.06 93 ASN A N 1
ATOM 770 C CA . ASN A 1 93 ? 3.109 6.833 3.874 1.00 97.06 93 ASN A CA 1
ATOM 771 C C . ASN A 1 93 ? 4.237 6.014 3.265 1.00 97.06 93 ASN A C 1
ATOM 773 O O . ASN A 1 93 ? 5.268 5.821 3.910 1.00 97.06 93 ASN A O 1
ATOM 777 N N . VAL A 1 94 ? 4.063 5.580 2.022 1.00 95.62 94 VAL A N 1
ATOM 778 C CA . VAL A 1 94 ? 5.071 4.826 1.280 1.00 95.62 94 VAL A CA 1
ATOM 779 C C . VAL A 1 94 ? 5.300 5.451 -0.088 1.00 95.62 94 VAL A C 1
ATOM 781 O O . VAL A 1 94 ? 4.354 5.833 -0.771 1.00 95.62 94 VAL A O 1
ATOM 784 N N . GLU A 1 95 ? 6.560 5.503 -0.498 1.00 95.62 95 GLU A N 1
ATOM 785 C CA . GLU A 1 95 ? 6.989 5.759 -1.868 1.00 95.62 95 GLU A CA 1
ATOM 786 C C . GLU A 1 95 ? 7.739 4.528 -2.381 1.00 95.62 95 GLU A C 1
ATOM 788 O O . GLU A 1 95 ? 8.703 4.068 -1.761 1.00 95.62 95 GLU A O 1
ATOM 793 N N . HIS A 1 96 ? 7.295 4.006 -3.521 1.00 93.50 96 HIS A N 1
ATOM 794 C CA . HIS A 1 96 ? 8.045 3.062 -4.340 1.00 93.50 96 HIS A CA 1
ATOM 795 C C . HIS A 1 96 ? 8.393 3.758 -5.646 1.00 93.50 96 HIS A C 1
ATOM 797 O O . HIS A 1 96 ? 7.491 4.216 -6.340 1.00 93.50 96 HIS A O 1
ATOM 803 N N . ALA A 1 97 ? 9.664 3.809 -6.011 1.00 92.25 97 ALA A N 1
ATOM 804 C CA . ALA A 1 97 ? 10.080 4.388 -7.281 1.00 92.25 97 ALA A CA 1
ATOM 805 C C . ALA A 1 97 ? 11.346 3.712 -7.808 1.00 92.25 97 ALA A C 1
ATOM 807 O O . ALA A 1 97 ? 11.962 2.881 -7.135 1.00 92.25 97 ALA A O 1
ATOM 808 N N . VAL A 1 98 ? 11.719 4.075 -9.028 1.00 87.50 98 VAL A N 1
ATOM 809 C CA . VAL A 1 98 ? 12.976 3.677 -9.656 1.00 87.50 98 VAL A CA 1
ATOM 810 C C . VAL A 1 98 ? 13.824 4.930 -9.854 1.00 87.50 98 VAL A C 1
ATOM 812 O O . VAL A 1 98 ? 13.320 5.981 -10.239 1.00 87.50 98 VAL A O 1
ATOM 815 N N . ALA A 1 99 ? 15.117 4.817 -9.580 1.00 87.62 99 ALA A N 1
ATOM 816 C CA . ALA A 1 99 ? 16.116 5.855 -9.787 1.00 87.62 99 ALA A CA 1
ATOM 817 C C . ALA A 1 99 ? 17.380 5.248 -10.421 1.00 87.62 99 ALA A C 1
ATOM 819 O O . ALA A 1 99 ? 17.434 4.052 -10.703 1.00 87.62 99 ALA A O 1
ATOM 820 N N . GLY A 1 100 ? 18.420 6.061 -10.611 1.00 88.88 100 GLY A N 1
ATOM 821 C CA . GLY A 1 100 ? 19.681 5.613 -11.208 1.00 88.88 100 GLY A CA 1
ATOM 822 C C . GLY A 1 100 ? 19.649 5.594 -12.738 1.00 88.88 100 GLY A C 1
ATOM 823 O O . GLY A 1 100 ? 18.794 6.229 -13.354 1.00 88.88 100 GLY A O 1
ATOM 824 N N . THR A 1 101 ? 20.622 4.915 -13.344 1.00 89.44 101 THR A N 1
ATOM 825 C CA . THR A 1 101 ? 20.743 4.769 -14.808 1.00 89.44 101 THR A CA 1
ATOM 826 C C . THR A 1 101 ? 20.401 3.343 -15.233 1.00 89.44 101 THR A C 1
ATOM 828 O O . THR A 1 101 ? 20.198 2.478 -14.384 1.00 89.44 101 THR A O 1
ATOM 831 N N . GLU A 1 102 ? 20.352 3.069 -16.537 1.00 86.88 102 GLU A N 1
ATOM 832 C CA . GLU A 1 102 ? 20.126 1.705 -17.037 1.00 86.88 102 GLU A CA 1
ATOM 833 C C . GLU A 1 102 ? 21.237 0.733 -16.607 1.00 86.88 102 GLU A C 1
ATOM 835 O O . GLU A 1 102 ? 20.967 -0.429 -16.314 1.00 86.88 102 GLU A O 1
ATOM 840 N N . GLU A 1 103 ? 22.478 1.212 -16.513 1.00 93.75 103 GLU A N 1
ATOM 841 C CA . GLU A 1 103 ? 23.639 0.424 -16.084 1.00 93.75 103 GLU A CA 1
ATOM 842 C C . GLU A 1 103 ? 23.704 0.247 -14.564 1.00 93.75 103 GLU A C 1
ATOM 844 O O . GLU A 1 103 ? 24.326 -0.697 -14.077 1.00 93.75 103 GLU A O 1
ATOM 849 N N . ASN A 1 104 ? 23.080 1.155 -13.810 1.00 86.62 104 ASN A N 1
ATOM 850 C CA . ASN A 1 104 ? 23.024 1.107 -12.354 1.00 86.62 104 ASN A CA 1
ATOM 851 C C . ASN A 1 104 ? 21.616 1.469 -11.849 1.00 86.62 104 ASN A C 1
ATOM 853 O O . ASN A 1 104 ? 21.419 2.559 -11.292 1.00 86.62 104 ASN A O 1
ATOM 857 N N . PRO A 1 105 ? 20.627 0.585 -12.071 1.00 84.81 105 PRO A N 1
ATOM 858 C CA . PRO A 1 105 ? 19.252 0.844 -11.683 1.00 84.81 105 PRO A CA 1
ATOM 859 C C . PRO A 1 105 ? 19.103 0.728 -10.166 1.00 84.81 105 PRO A C 1
ATOM 861 O O . PRO A 1 105 ? 19.586 -0.215 -9.538 1.00 84.81 105 PRO A O 1
ATOM 864 N N . LEU A 1 106 ? 18.387 1.677 -9.571 1.00 85.06 106 LEU A N 1
ATOM 865 C CA . LEU A 1 106 ? 18.110 1.724 -8.141 1.00 85.06 106 LEU A CA 1
ATOM 866 C C . LEU A 1 106 ? 16.611 1.574 -7.904 1.00 85.06 106 LEU A C 1
ATOM 868 O O . LEU A 1 106 ? 15.812 2.361 -8.403 1.00 85.06 106 LEU A O 1
ATOM 872 N N . ASN A 1 107 ? 16.228 0.592 -7.093 1.00 84.50 107 ASN A N 1
ATOM 873 C CA . ASN A 1 107 ? 14.883 0.522 -6.536 1.00 84.50 107 ASN A CA 1
ATOM 874 C C . ASN A 1 107 ? 14.855 1.337 -5.241 1.00 84.50 107 ASN A C 1
ATOM 876 O O . ASN A 1 107 ? 15.621 1.061 -4.316 1.00 84.50 107 ASN A O 1
ATOM 880 N N . THR A 1 108 ? 13.997 2.348 -5.176 1.00 87.12 108 THR A N 1
ATOM 881 C CA . THR A 1 108 ? 13.856 3.194 -3.994 1.00 87.12 108 THR A CA 1
ATOM 882 C C . THR A 1 108 ? 12.567 2.860 -3.266 1.00 87.12 108 THR A C 1
ATOM 884 O O . THR A 1 108 ? 11.475 2.975 -3.824 1.00 87.12 108 THR A O 1
ATOM 887 N N . TRP A 1 109 ? 12.713 2.502 -1.994 1.00 88.94 109 TRP A N 1
ATOM 888 C CA . TRP A 1 109 ? 11.621 2.275 -1.064 1.00 88.94 109 TRP A CA 1
ATOM 889 C C . TRP A 1 109 ? 11.757 3.232 0.117 1.00 88.94 109 TRP A C 1
ATOM 891 O O . TRP A 1 109 ? 12.773 3.212 0.814 1.00 88.94 109 TRP A O 1
ATOM 901 N N . ARG A 1 110 ? 10.758 4.087 0.342 1.00 91.12 110 ARG A N 1
ATOM 902 C CA . ARG A 1 110 ? 10.723 4.980 1.506 1.00 91.12 110 ARG A CA 1
ATOM 903 C C . ARG A 1 110 ? 9.411 4.823 2.233 1.00 91.12 110 ARG A C 1
ATOM 905 O O . ARG A 1 110 ? 8.356 4.758 1.612 1.00 91.12 110 ARG A O 1
ATOM 912 N N . ILE A 1 111 ? 9.487 4.819 3.554 1.00 91.25 111 ILE A N 1
ATOM 913 C CA . ILE A 1 111 ? 8.325 4.702 4.416 1.00 91.25 111 ILE A CA 1
ATOM 914 C C . ILE A 1 111 ? 8.425 5.698 5.566 1.00 91.25 111 ILE A C 1
ATOM 916 O O . ILE A 1 111 ? 9.488 5.886 6.158 1.00 91.25 111 ILE A O 1
ATOM 920 N N . VAL A 1 112 ? 7.310 6.364 5.850 1.00 92.06 112 VAL A N 1
ATOM 921 C CA . VAL A 1 112 ? 7.175 7.335 6.937 1.00 92.06 112 VAL A CA 1
ATOM 922 C C . VAL A 1 112 ? 5.985 6.933 7.790 1.00 92.06 112 VAL A C 1
ATOM 924 O O . VAL A 1 112 ? 4.863 6.892 7.295 1.00 92.06 112 VAL A O 1
ATOM 927 N N . TYR A 1 113 ? 6.212 6.669 9.072 1.00 91.06 113 TYR A N 1
ATOM 928 C CA . TYR A 1 113 ? 5.146 6.386 10.034 1.00 91.06 113 TYR A CA 1
ATOM 929 C C . TYR A 1 113 ? 4.632 7.692 10.630 1.00 91.06 113 TYR A C 1
ATOM 931 O O . TYR A 1 113 ? 5.414 8.537 11.065 1.00 91.06 113 TYR A O 1
ATOM 939 N N . LEU A 1 114 ? 3.315 7.854 10.662 1.00 91.81 114 LEU A N 1
ATOM 940 C CA . LEU A 1 114 ? 2.645 9.021 11.221 1.00 91.81 114 LEU A CA 1
ATOM 941 C C . LEU A 1 114 ? 2.356 8.771 12.703 1.00 91.81 114 LEU A C 1
ATOM 943 O O . LEU A 1 114 ? 1.222 8.531 13.112 1.00 91.81 114 LEU A O 1
ATOM 947 N N . THR A 1 115 ? 3.418 8.773 13.502 1.00 88.62 115 THR A N 1
ATOM 948 C CA . THR A 1 115 ? 3.375 8.649 14.963 1.00 88.62 115 THR A CA 1
ATOM 949 C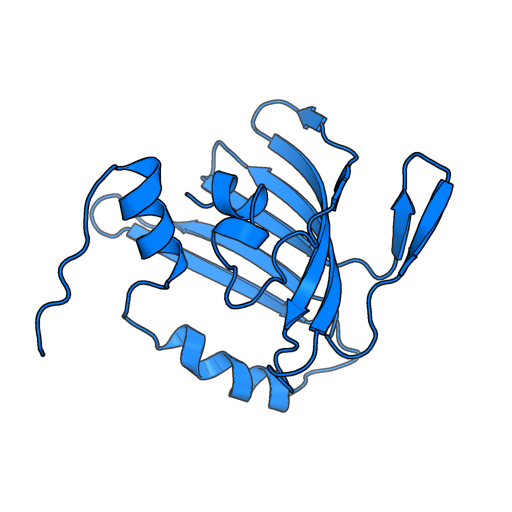 C . THR A 1 115 ? 3.587 10.015 15.624 1.00 88.62 115 THR A C 1
ATOM 951 O O . THR A 1 115 ? 4.162 10.924 15.030 1.00 88.62 115 THR A O 1
ATOM 954 N N . ASN A 1 116 ? 3.165 10.170 16.885 1.00 87.06 116 ASN A N 1
ATOM 955 C CA . ASN A 1 116 ? 3.347 11.424 17.644 1.00 87.06 116 ASN A CA 1
ATOM 956 C C . ASN A 1 116 ? 4.825 11.790 17.891 1.00 87.06 116 ASN A C 1
ATOM 958 O O . ASN A 1 116 ? 5.136 12.914 18.272 1.00 87.06 116 ASN A O 1
ATOM 962 N N . GLY A 1 117 ? 5.732 10.834 17.707 1.00 88.94 117 GLY A N 1
ATOM 963 C CA . GLY A 1 117 ? 7.169 11.003 17.851 1.00 88.94 117 GLY A CA 1
ATOM 964 C C . GLY A 1 117 ? 7.915 9.812 17.264 1.00 88.94 117 GLY A C 1
ATOM 965 O O . GLY A 1 117 ? 7.305 8.852 16.789 1.00 88.94 117 GLY A O 1
ATOM 966 N N . ARG A 1 118 ? 9.245 9.874 17.296 1.00 88.12 118 ARG A N 1
ATOM 967 C CA . ARG A 1 118 ? 10.116 8.798 16.815 1.00 88.12 118 ARG A CA 1
ATOM 968 C C . ARG A 1 118 ? 9.868 7.507 17.609 1.00 88.12 118 ARG A C 1
ATOM 970 O O . ARG A 1 118 ? 9.989 7.510 18.829 1.00 88.12 118 ARG A O 1
ATOM 977 N N . ASP A 1 119 ? 9.550 6.419 16.910 1.00 89.19 119 ASP A N 1
ATOM 978 C CA . ASP A 1 119 ? 9.356 5.086 17.493 1.00 89.19 119 ASP A CA 1
ATOM 979 C C . ASP A 1 119 ? 10.541 4.178 17.120 1.00 89.19 119 ASP A C 1
ATOM 981 O O . ASP A 1 119 ? 10.601 3.633 16.016 1.00 89.19 119 ASP A O 1
ATOM 985 N N . GLU A 1 120 ? 11.497 4.018 18.042 1.00 90.75 120 GLU A N 1
ATOM 986 C CA . GLU A 1 120 ? 12.682 3.167 17.831 1.00 90.75 120 GLU A CA 1
ATOM 987 C C . GLU A 1 120 ? 12.318 1.692 17.621 1.00 90.75 120 GLU A C 1
ATOM 989 O O . GLU A 1 120 ? 13.026 0.978 16.913 1.00 90.75 120 GLU A O 1
ATOM 994 N N . SER A 1 121 ? 11.191 1.229 18.179 1.00 89.56 121 SER A N 1
ATOM 995 C CA . SER A 1 121 ? 10.757 -0.159 17.994 1.00 89.56 121 SER A CA 1
ATOM 996 C C . SER A 1 121 ? 10.363 -0.436 16.544 1.00 89.56 121 SER A C 1
ATOM 998 O O . SER A 1 121 ? 10.676 -1.503 16.025 1.00 89.56 121 SER A O 1
ATOM 1000 N N . LEU A 1 122 ? 9.738 0.533 15.863 1.00 87.56 122 LEU A N 1
ATOM 1001 C CA . LEU A 1 122 ? 9.413 0.425 14.437 1.00 87.56 122 LEU A CA 1
ATOM 1002 C C . LEU A 1 122 ? 10.662 0.506 13.558 1.00 87.56 122 LEU A C 1
ATOM 1004 O O . LEU A 1 122 ? 10.753 -0.204 12.559 1.00 87.56 122 LEU A O 1
ATOM 1008 N N . ILE A 1 123 ? 11.627 1.344 13.935 1.00 88.06 123 ILE A N 1
ATOM 1009 C CA . ILE A 1 123 ? 12.886 1.487 13.198 1.00 88.06 123 ILE A CA 1
ATOM 1010 C C . ILE A 1 123 ? 13.675 0.176 13.222 1.00 88.06 123 ILE A C 1
ATOM 1012 O O . ILE A 1 123 ? 14.065 -0.317 12.164 1.00 88.06 123 ILE A O 1
ATOM 1016 N N . GLU A 1 124 ? 13.873 -0.421 14.399 1.00 90.19 124 GLU A N 1
ATOM 1017 C CA . GLU A 1 124 ? 14.618 -1.680 14.508 1.00 90.19 124 GLU A CA 1
ATOM 1018 C C . GLU A 1 124 ? 13.869 -2.856 13.869 1.00 90.19 124 GLU A C 1
ATOM 1020 O O . GLU A 1 124 ? 14.491 -3.687 13.210 1.00 90.19 124 GLU A O 1
ATOM 1025 N N . LEU A 1 125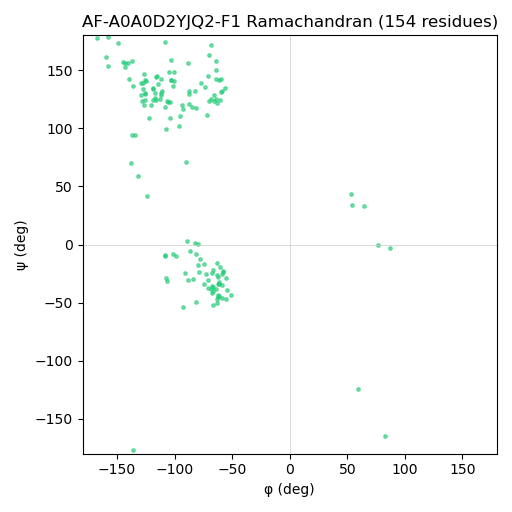 ? 12.536 -2.889 13.967 1.00 87.44 125 LEU A N 1
ATOM 1026 C CA . LEU A 1 125 ? 11.702 -3.898 13.309 1.00 87.44 125 LEU A CA 1
ATOM 1027 C C . LEU A 1 125 ? 11.871 -3.908 11.784 1.00 87.44 125 LEU A C 1
ATOM 1029 O O . LEU A 1 125 ? 11.792 -4.965 11.160 1.00 87.44 125 LEU A O 1
ATOM 1033 N N . LEU A 1 126 ? 12.079 -2.737 11.177 1.00 83.44 126 LEU A N 1
ATOM 1034 C CA . LEU A 1 126 ? 12.055 -2.573 9.721 1.00 83.44 126 LEU A CA 1
ATOM 1035 C C . LEU A 1 126 ? 13.451 -2.492 9.090 1.00 83.44 126 LEU A C 1
ATOM 1037 O O . LEU A 1 126 ? 13.598 -2.603 7.874 1.00 83.44 126 LEU A O 1
ATOM 1041 N N . LYS A 1 127 ? 14.491 -2.412 9.918 1.00 85.75 127 LYS A N 1
ATOM 1042 C CA . LYS A 1 127 ? 15.902 -2.464 9.522 1.00 85.75 127 LYS A CA 1
ATOM 1043 C C . LYS A 1 127 ? 16.286 -3.695 8.685 1.00 85.75 127 LYS A C 1
ATOM 1045 O O . LYS A 1 127 ? 17.015 -3.505 7.712 1.00 85.75 127 LYS A O 1
ATOM 1050 N N . PRO A 1 128 ? 15.787 -4.924 8.950 1.00 83.50 128 PRO A N 1
ATOM 1051 C CA . PRO A 1 128 ? 16.113 -6.079 8.111 1.00 83.50 128 PRO A CA 1
ATOM 1052 C C . PRO A 1 128 ? 15.647 -5.925 6.657 1.00 83.50 128 PRO A C 1
ATOM 1054 O O . PRO A 1 128 ? 16.338 -6.372 5.748 1.00 83.50 128 PRO A O 1
ATOM 1057 N N . PHE A 1 129 ? 14.532 -5.224 6.412 1.00 76.81 129 PHE A N 1
ATOM 1058 C CA . PHE A 1 129 ? 14.021 -4.986 5.054 1.00 76.81 129 PHE A CA 1
ATOM 1059 C C . PHE A 1 129 ? 14.945 -4.090 4.219 1.00 76.81 129 PHE A C 1
ATOM 1061 O O . PHE A 1 129 ? 14.894 -4.136 2.996 1.00 76.81 129 PHE A O 1
ATOM 1068 N N . GLN A 1 130 ? 15.802 -3.289 4.861 1.00 73.38 130 GLN A N 1
ATOM 1069 C CA . GLN A 1 130 ? 16.804 -2.465 4.173 1.00 73.38 130 GLN A CA 1
ATOM 1070 C C . GLN A 1 130 ? 18.046 -3.267 3.763 1.00 73.38 130 GLN A C 1
ATOM 1072 O O . GLN A 1 130 ? 18.838 -2.793 2.953 1.00 73.38 130 GLN A O 1
ATOM 1077 N N . GLN A 1 131 ? 18.243 -4.446 4.357 1.00 76.12 131 GLN A N 1
ATOM 1078 C CA . GLN A 1 131 ? 19.442 -5.270 4.194 1.00 76.12 131 GLN A CA 1
ATOM 1079 C C . GLN A 1 131 ? 19.186 -6.528 3.357 1.00 76.12 131 GLN A C 1
ATOM 1081 O O . GLN A 1 131 ? 20.135 -7.227 3.005 1.00 76.12 131 GLN A O 1
ATOM 1086 N N . ASP A 1 132 ? 17.924 -6.825 3.044 1.00 72.62 132 ASP A N 1
ATOM 1087 C CA . ASP A 1 132 ? 17.548 -7.986 2.247 1.00 72.62 132 ASP A CA 1
ATOM 1088 C C . ASP A 1 132 ? 17.940 -7.786 0.776 1.00 72.62 132 ASP A C 1
ATOM 1090 O O . ASP A 1 132 ? 17.387 -6.950 0.059 1.00 72.62 132 ASP A O 1
ATOM 1094 N N . VAL A 1 133 ? 18.925 -8.568 0.337 1.00 71.00 133 VAL A N 1
ATOM 1095 C CA . VAL A 1 133 ? 19.444 -8.568 -1.037 1.00 71.00 133 VAL A CA 1
ATOM 1096 C C . VAL A 1 133 ? 18.660 -9.500 -1.963 1.00 71.00 133 VAL A C 1
ATOM 1098 O O . VAL A 1 133 ? 18.936 -9.547 -3.163 1.00 71.00 133 VAL A O 1
ATOM 1101 N N . PHE A 1 134 ? 17.708 -10.270 -1.429 1.00 74.06 134 PHE A N 1
ATOM 1102 C CA . PHE A 1 134 ? 16.940 -11.232 -2.204 1.00 74.06 134 PHE A CA 1
ATOM 1103 C C . PHE A 1 134 ? 15.690 -10.611 -2.827 1.00 74.06 134 PHE A C 1
ATOM 1105 O O . PHE A 1 134 ? 15.124 -9.612 -2.375 1.00 74.06 134 PHE A O 1
ATOM 1112 N N . LEU A 1 135 ? 15.231 -11.242 -3.911 1.00 71.88 135 LEU A N 1
ATOM 1113 C CA . LEU A 1 135 ? 13.973 -10.873 -4.541 1.00 71.88 135 LEU A CA 1
ATOM 1114 C C . LEU A 1 135 ? 12.815 -11.130 -3.579 1.00 71.88 135 LEU A C 1
ATOM 1116 O O . LEU A 1 135 ? 12.591 -12.248 -3.123 1.00 71.88 135 LEU A O 1
ATOM 1120 N N . GLN A 1 136 ? 12.027 -10.087 -3.343 1.00 81.00 136 GLN A N 1
ATOM 1121 C CA . GLN A 1 136 ? 10.823 -10.183 -2.529 1.00 81.00 136 GLN A CA 1
ATOM 1122 C C . GLN A 1 136 ? 9.770 -11.107 -3.177 1.00 81.00 136 GLN A C 1
ATOM 1124 O O . GLN A 1 136 ? 9.670 -11.126 -4.411 1.00 81.00 136 GLN A O 1
ATOM 1129 N N . PRO A 1 137 ? 8.915 -11.797 -2.391 1.00 81.81 137 PRO A N 1
ATOM 1130 C CA . PRO A 1 137 ? 7.964 -12.794 -2.905 1.00 81.81 137 PRO A CA 1
ATOM 1131 C C . PRO A 1 137 ? 7.011 -12.287 -3.997 1.00 81.81 137 PRO A C 1
ATOM 1133 O O . PRO A 1 137 ? 6.607 -13.041 -4.881 1.00 81.81 137 PRO A O 1
ATOM 1136 N N . TYR A 1 138 ? 6.680 -10.992 -3.998 1.00 85.56 138 TYR A N 1
ATOM 1137 C CA . TYR A 1 138 ? 5.824 -10.404 -5.033 1.00 85.56 138 TYR A CA 1
ATOM 1138 C C . TYR A 1 138 ? 6.442 -10.476 -6.440 1.00 85.56 138 TYR A C 1
ATOM 1140 O O . TYR A 1 138 ? 5.711 -10.501 -7.433 1.00 85.56 138 TYR A O 1
ATOM 1148 N N . ASN A 1 139 ? 7.775 -10.529 -6.544 1.00 86.50 139 ASN A N 1
ATOM 1149 C CA . ASN A 1 139 ? 8.468 -10.713 -7.818 1.00 86.50 139 ASN A CA 1
ATOM 1150 C C . ASN A 1 139 ? 8.229 -12.120 -8.364 1.00 86.50 139 ASN A C 1
ATOM 1152 O O . ASN A 1 139 ? 8.017 -12.272 -9.564 1.00 86.50 139 ASN A O 1
ATOM 1156 N N . GLU A 1 140 ? 8.195 -13.132 -7.493 1.00 87.50 140 GLU A N 1
ATOM 1157 C CA . GLU A 1 140 ? 7.903 -14.509 -7.894 1.00 87.50 140 GLU A CA 1
ATOM 1158 C C . GLU A 1 140 ? 6.495 -14.620 -8.496 1.00 87.50 140 GLU A C 1
ATOM 1160 O O . GLU A 1 140 ? 6.322 -15.201 -9.569 1.00 87.50 140 GLU A O 1
ATOM 1165 N N . VAL A 1 141 ? 5.502 -13.990 -7.854 1.00 89.12 141 VAL A N 1
ATOM 1166 C CA . VAL A 1 141 ? 4.121 -13.915 -8.365 1.00 89.12 141 VAL A CA 1
ATOM 1167 C C . VAL A 1 141 ? 4.088 -13.251 -9.741 1.00 89.12 141 VAL A C 1
ATOM 1169 O O . VAL A 1 141 ? 3.460 -13.769 -10.661 1.00 89.12 141 VAL A O 1
ATOM 1172 N N . TYR A 1 142 ? 4.787 -12.124 -9.911 1.00 89.44 142 TYR A N 1
ATOM 1173 C CA . TYR A 1 142 ? 4.834 -11.414 -11.189 1.00 89.44 142 TYR A CA 1
ATOM 1174 C C . TYR A 1 142 ? 5.485 -12.248 -12.302 1.00 89.44 142 TYR A C 1
ATOM 1176 O O . TYR A 1 142 ? 4.940 -12.342 -13.399 1.00 89.44 142 TYR A O 1
ATOM 1184 N N . ILE A 1 143 ? 6.634 -12.872 -12.031 1.00 90.00 143 ILE A N 1
ATOM 1185 C CA . ILE A 1 143 ? 7.368 -13.675 -13.019 1.00 90.00 143 ILE A CA 1
ATOM 1186 C C . ILE A 1 143 ? 6.527 -14.872 -13.472 1.00 90.00 143 ILE A C 1
ATOM 1188 O O . ILE A 1 143 ? 6.387 -15.111 -14.674 1.00 90.00 143 ILE A O 1
ATOM 1192 N N . ARG A 1 144 ? 5.903 -15.576 -12.528 1.00 91.06 144 ARG A N 1
ATOM 1193 C CA . ARG A 1 144 ? 5.058 -16.725 -12.849 1.00 91.06 144 ARG A CA 1
ATOM 1194 C C . ARG A 1 144 ? 3.806 -16.320 -13.616 1.00 91.06 144 ARG A C 1
ATOM 1196 O O . ARG A 1 144 ? 3.524 -16.880 -14.668 1.00 91.06 144 ARG A O 1
ATOM 1203 N N . GLU A 1 145 ? 3.054 -15.354 -13.103 1.00 90.56 145 GLU A N 1
ATOM 1204 C CA . GLU A 1 145 ? 1.692 -15.109 -13.584 1.00 90.56 145 GLU A CA 1
ATOM 1205 C C . GLU A 1 145 ? 1.604 -14.095 -14.722 1.00 90.56 145 GLU A C 1
ATOM 1207 O O . GLU A 1 145 ? 0.656 -14.138 -15.498 1.00 90.56 145 GLU A O 1
ATOM 1212 N N . GLU A 1 146 ? 2.575 -13.189 -14.840 1.00 91.12 146 GLU A N 1
ATOM 1213 C CA . GLU A 1 146 ? 2.566 -12.150 -15.876 1.00 91.12 146 GLU A CA 1
ATOM 1214 C C . GLU A 1 146 ? 3.580 -12.428 -16.987 1.00 91.12 146 GLU A C 1
ATOM 1216 O O . GLU A 1 146 ? 3.339 -12.053 -18.131 1.00 91.12 146 GLU A O 1
ATOM 1221 N N . LEU A 1 147 ? 4.710 -13.075 -16.670 1.00 91.50 147 LEU A N 1
ATOM 1222 C CA . LEU A 1 147 ? 5.715 -13.453 -17.672 1.00 91.50 147 LEU A CA 1
ATOM 1223 C C . LEU A 1 147 ? 5.598 -14.919 -18.111 1.00 91.50 147 LEU A C 1
ATOM 1225 O O . LEU A 1 147 ? 6.263 -15.309 -19.072 1.00 91.50 147 LEU A O 1
ATOM 1229 N N . GLY A 1 148 ? 4.777 -15.726 -17.429 1.00 92.69 148 GLY A N 1
ATOM 1230 C CA . GLY A 1 148 ? 4.583 -17.141 -17.750 1.00 92.69 148 GLY A CA 1
ATOM 1231 C C . GLY A 1 148 ? 5.852 -17.972 -17.561 1.00 92.69 148 GLY A C 1
ATOM 1232 O O . GLY A 1 148 ? 6.109 -18.883 -18.348 1.00 92.69 148 GLY A O 1
ATOM 1233 N N . ARG A 1 149 ? 6.699 -17.613 -16.587 1.00 91.06 149 ARG A N 1
ATOM 1234 C CA . ARG A 1 149 ? 7.975 -18.293 -16.327 1.00 91.06 149 ARG A CA 1
ATOM 1235 C C . ARG A 1 149 ? 7.987 -18.921 -14.944 1.00 91.06 149 ARG A C 1
ATOM 1237 O O . ARG A 1 149 ? 7.745 -18.243 -13.951 1.00 91.06 149 ARG A O 1
ATOM 1244 N N . ASP A 1 150 ? 8.360 -20.190 -14.882 1.00 86.25 150 ASP A N 1
ATOM 1245 C CA . ASP A 1 150 ? 8.609 -20.853 -13.609 1.00 86.25 150 ASP A CA 1
ATOM 1246 C C . ASP A 1 150 ? 9.969 -20.446 -13.042 1.00 86.25 150 ASP A C 1
ATOM 1248 O O . ASP A 1 150 ? 10.970 -20.345 -13.757 1.00 86.25 150 ASP A O 1
ATOM 1252 N N . LEU A 1 151 ? 10.000 -20.221 -11.731 1.00 81.38 151 LEU A N 1
ATOM 1253 C CA . LEU A 1 151 ? 11.231 -19.992 -10.991 1.00 81.38 151 LEU A CA 1
ATOM 1254 C C . LEU A 1 151 ? 11.725 -21.316 -10.421 1.00 81.38 151 LEU A C 1
ATOM 1256 O O . LEU A 1 151 ? 11.047 -21.949 -9.614 1.00 81.38 151 LEU A O 1
ATOM 1260 N N . VAL A 1 152 ? 12.933 -21.710 -10.811 1.00 80.38 152 VAL A N 1
ATOM 1261 C CA . VAL A 1 152 ? 13.640 -22.838 -10.202 1.00 80.38 152 VAL A CA 1
ATOM 1262 C C . VAL A 1 152 ? 14.571 -22.267 -9.143 1.00 80.38 152 VAL A C 1
ATOM 1264 O O . VAL A 1 152 ? 15.543 -21.583 -9.474 1.00 80.38 152 VAL A O 1
ATOM 1267 N N . ARG A 1 153 ? 14.273 -22.523 -7.864 1.00 74.38 153 ARG A N 1
ATOM 1268 C CA . ARG A 1 153 ? 15.227 -22.226 -6.793 1.00 74.38 153 ARG A CA 1
ATOM 1269 C C . ARG A 1 153 ? 16.434 -23.136 -6.984 1.00 74.38 153 ARG A C 1
ATOM 1271 O O . ARG A 1 153 ? 16.284 -24.350 -7.077 1.00 74.38 153 ARG A O 1
ATOM 1278 N N . LYS A 1 154 ? 17.614 -22.536 -7.102 1.00 69.56 154 LYS A N 1
ATOM 1279 C CA . LYS A 1 154 ? 18.870 -23.277 -7.021 1.00 69.56 154 LYS A CA 1
ATOM 1280 C C . LYS A 1 154 ? 19.180 -23.460 -5.544 1.00 69.56 154 LYS A C 1
ATOM 1282 O O . LYS A 1 154 ? 19.093 -22.485 -4.800 1.00 69.56 154 LYS A O 1
ATOM 1287 N N . ASP A 1 155 ? 19.511 -24.678 -5.146 1.00 67.44 155 ASP A N 1
ATOM 1288 C CA . ASP A 1 155 ? 20.056 -24.925 -3.816 1.00 67.44 155 ASP A CA 1
ATOM 1289 C C . ASP A 1 155 ? 21.353 -24.111 -3.668 1.00 67.44 155 ASP A C 1
ATOM 1291 O O . ASP A 1 155 ? 22.184 -24.097 -4.585 1.00 67.44 155 ASP A O 1
ATOM 1295 N N . ILE A 1 156 ? 21.476 -23.379 -2.559 1.00 56.22 156 ILE A N 1
ATOM 1296 C CA . ILE A 1 156 ? 22.661 -22.593 -2.184 1.00 56.22 156 ILE A CA 1
ATOM 1297 C C . ILE A 1 156 ? 23.289 -23.256 -0.965 1.00 56.22 156 ILE A C 1
ATOM 1299 O O . ILE A 1 156 ? 22.519 -23.561 -0.025 1.00 56.22 156 ILE A O 1
#

Secondary structure (DSSP, 8-state):
-HHHHHH-HHHHTTTTB-TT--EEEEEEEETTEEEEEEEEEEE-SS-TT-EEEEEEEEEEETTTTEEEEEE-SEEE-TTS-EEE--SSS--EEEEEEEEE-SSSEEEEEEEEE--SS--HHHHHHHGGGGT--SPPHHHHHHHHHHH-----PPP-

Sequence (156 aa):
MEVKKAHRPDKYIYQYVRQGSLHTFDHRKEGPYEYFTRITAQRTWKNPEEYDTVIERVCLDHVNQAAFFLGTPEVTLPDGTKVKSGEKQSIFNVEHAVAGTEENPLNTWRIVYLTNGRDESLIELLKPFQQDVFLQPYNEVYIREELGRDLVRKDI

pLDDT: mean 91.63, std 7.35, range [56.22, 98.62]

Radius of gyration: 16.54 Å; Cα contacts (8 Å, |Δi|>4): 268; chains: 1; bounding box: 46×38×36 Å